Protein AF-A0A4Q9VZQ2-F1 (afdb_monomer)

Foldseek 3Di:
DVVVVPPPPPDDPCQEPVFQQWAAEPQAIARLVVRDGDHHDVNNRYPFYFDHDDDPPDDPVVVVVLLCQLVVNPPVVSVVVVVVLSSLSTPDCPVVDDDDDDDDPPSCPVVVLVVSCNRRPRSDDDDDPVVVDDDPPDD

Sequence (139 aa):
IMNELMHRKTVTPDEFDKDDMLLNVANGYIDLTSRELYKHDINRMFSQIANTDYSEKMQPAVWLDFLNDIFAGDKAVIRYIQKALGYSLTGSTREQVMFILFGKGRNGKSIFVETIAEILGDYSNNMQAKSLMVKKNDN

Mean predicted aligned error: 7.05 Å

pLDDT: mean 88.55, std 12.9, range [42.03, 98.38]

InterPro domains:
  IPR006500 Helicase, putative, phage/plasmid, C-terminal domain [TIGR01613] (22-137)
  IPR014818 Bacteriophage/plasmid primase, P4, C-terminal [PF08706] (2-71)
  IPR051620 ORF904-like, C-terminal domain [PTHR35372] (14-138)

Nearest PDB structures (foldseek):
  7ola-assembly1_F  TM=8.584E-01  e=5.719E-04  Staphylococcus aureus
  7ola-assembly1_C  TM=8.512E-01  e=6.521E-04  Staphylococcus aureus
  7om0-assembly1_D  TM=8.271E-01  e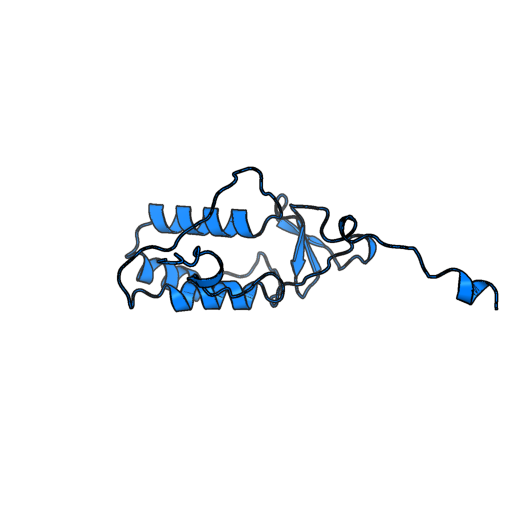=2.760E-03  Staphylococcus aureus
  8xj6-assembly1_D  TM=7.277E-01  e=1.989E-03  Monkeypox virus
  7ola-assembly1_B  TM=8.205E-01  e=1.025E-02  Staphylococcus aureus

Structure (mmCIF, N/CA/C/O backbone):
data_AF-A0A4Q9VZQ2-F1
#
_entry.id   AF-A0A4Q9VZQ2-F1
#
loop_
_atom_site.group_PDB
_atom_site.id
_atom_site.type_symbol
_atom_site.label_atom_id
_atom_site.label_alt_id
_atom_site.label_comp_id
_atom_site.label_asym_id
_atom_site.label_entity_id
_atom_site.label_seq_id
_atom_site.pdbx_PDB_ins_code
_atom_site.Cartn_x
_atom_site.Cartn_y
_atom_site.Cartn_z
_atom_site.occupancy
_atom_site.B_iso_or_equiv
_atom_site.auth_seq_id
_atom_site.auth_comp_id
_atom_site.auth_asym_id
_atom_site.auth_atom_id
_atom_site.pdbx_PDB_model_num
ATOM 1 N N . ILE A 1 1 ? 34.843 3.603 -28.802 1.00 50.53 1 ILE A N 1
ATOM 2 C CA . ILE A 1 1 ? 34.194 4.936 -28.865 1.00 50.53 1 ILE A CA 1
ATOM 3 C C . ILE A 1 1 ? 32.719 4.835 -29.287 1.00 50.53 1 ILE A C 1
ATOM 5 O O . ILE A 1 1 ? 31.891 5.334 -28.545 1.00 50.53 1 ILE A O 1
ATOM 9 N N . MET A 1 2 ? 32.327 4.129 -30.365 1.00 48.06 2 MET A N 1
ATOM 10 C CA . MET A 1 2 ? 30.892 4.034 -30.739 1.00 48.06 2 MET A CA 1
ATOM 11 C C . MET A 1 2 ? 29.996 3.134 -29.858 1.00 48.06 2 MET A C 1
ATOM 13 O O . MET A 1 2 ? 28.794 3.367 -29.814 1.00 48.06 2 MET A O 1
ATOM 17 N N . ASN A 1 3 ? 30.538 2.165 -29.106 1.00 50.38 3 ASN A N 1
ATOM 18 C CA . ASN A 1 3 ? 29.728 1.368 -28.162 1.00 50.38 3 ASN A CA 1
ATOM 19 C C . ASN A 1 3 ? 29.352 2.127 -26.875 1.00 50.38 3 ASN A C 1
ATOM 21 O O . ASN A 1 3 ? 28.351 1.795 -26.245 1.00 50.38 3 ASN A O 1
ATOM 25 N N . GLU A 1 4 ? 30.108 3.165 -26.504 1.00 55.81 4 GLU A N 1
ATOM 26 C CA . GLU A 1 4 ? 29.816 4.000 -25.326 1.00 55.81 4 GLU A CA 1
ATOM 27 C C . GLU A 1 4 ? 28.719 5.042 -25.601 1.00 55.81 4 GLU A C 1
ATOM 29 O O . GLU A 1 4 ? 28.073 5.525 -24.675 1.00 55.81 4 GLU A O 1
ATOM 34 N N . LEU A 1 5 ? 28.450 5.342 -26.877 1.00 50.47 5 LEU A N 1
ATOM 35 C CA . LEU A 1 5 ? 27.395 6.266 -27.311 1.00 50.47 5 LEU A CA 1
ATOM 36 C C . LEU A 1 5 ? 26.012 5.597 -27.458 1.00 50.47 5 LEU A C 1
ATOM 38 O O . LEU A 1 5 ? 25.022 6.293 -27.658 1.00 50.47 5 LEU A O 1
ATOM 42 N N . MET A 1 6 ? 25.920 4.268 -27.324 1.00 53.88 6 MET A N 1
ATOM 43 C CA . MET A 1 6 ? 24.686 3.490 -27.548 1.00 53.88 6 MET A CA 1
ATOM 44 C C . MET A 1 6 ? 23.757 3.364 -26.325 1.00 53.88 6 MET A C 1
ATOM 46 O O . MET A 1 6 ? 22.702 2.750 -26.434 1.00 53.88 6 MET A O 1
ATOM 50 N N . HIS A 1 7 ? 24.105 3.917 -25.159 1.00 56.16 7 HIS A N 1
ATOM 51 C CA . HIS A 1 7 ? 23.429 3.567 -23.896 1.00 56.16 7 HIS A CA 1
ATOM 52 C C . HIS A 1 7 ? 22.679 4.717 -23.211 1.00 56.16 7 HIS A C 1
ATOM 54 O O . HIS A 1 7 ? 22.549 4.746 -21.991 1.00 56.16 7 HIS A O 1
ATOM 60 N N . ARG A 1 8 ? 22.128 5.660 -23.980 1.00 59.53 8 ARG A N 1
ATOM 61 C CA . ARG A 1 8 ? 21.083 6.563 -23.469 1.00 59.53 8 ARG A CA 1
ATOM 62 C C . ARG A 1 8 ? 19.783 6.288 -24.206 1.00 59.53 8 ARG A C 1
ATOM 64 O O . ARG A 1 8 ? 19.416 7.011 -25.125 1.00 59.53 8 ARG A O 1
ATOM 71 N N . LYS A 1 9 ? 19.103 5.209 -23.811 1.00 64.56 9 LYS A N 1
ATOM 72 C CA . LYS A 1 9 ? 17.694 5.026 -24.158 1.00 64.56 9 LYS A CA 1
ATOM 73 C C . LYS A 1 9 ? 16.939 6.144 -23.442 1.00 64.56 9 LYS A C 1
ATOM 75 O O . LYS A 1 9 ? 16.983 6.224 -22.218 1.00 64.56 9 LYS A O 1
ATOM 80 N N . THR A 1 10 ? 16.357 7.065 -24.201 1.00 80.75 10 THR A N 1
ATOM 81 C CA . THR A 1 10 ? 15.486 8.096 -23.637 1.00 80.75 10 THR A CA 1
ATOM 82 C C . THR A 1 10 ? 14.308 7.396 -22.983 1.00 80.75 10 THR A C 1
ATOM 84 O O . THR A 1 10 ? 13.619 6.643 -23.667 1.00 80.75 10 THR A O 1
ATOM 87 N N . VAL A 1 11 ? 14.119 7.631 -21.689 1.00 81.81 11 VAL A N 1
ATOM 88 C CA . VAL A 1 11 ? 12.965 7.141 -20.939 1.00 81.81 11 VAL A CA 1
ATOM 89 C C . VAL A 1 11 ? 12.079 8.318 -20.571 1.00 81.81 11 VAL A C 1
ATOM 91 O O . VAL A 1 11 ? 12.579 9.410 -20.283 1.00 81.81 11 VAL A O 1
ATOM 94 N N . THR A 1 12 ? 10.771 8.109 -20.617 1.00 87.69 12 THR A N 1
ATOM 95 C CA . THR A 1 12 ? 9.790 9.105 -20.166 1.00 87.69 12 THR A CA 1
ATOM 96 C C . THR A 1 12 ? 9.262 8.718 -18.784 1.00 87.69 12 THR A C 1
ATOM 98 O O . THR A 1 12 ? 9.314 7.539 -18.438 1.00 87.69 12 THR A O 1
ATOM 101 N N . PRO A 1 13 ? 8.76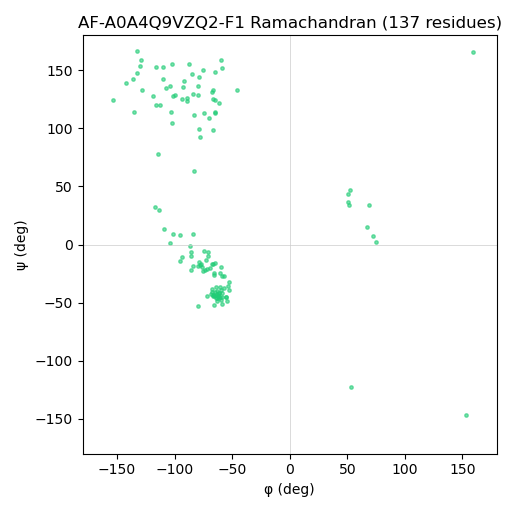5 9.668 -17.970 1.00 86.56 13 PRO A N 1
ATOM 102 C CA . PRO A 1 13 ? 8.186 9.340 -16.667 1.00 86.56 13 PRO A CA 1
ATOM 103 C C . PRO A 1 13 ? 7.078 8.279 -16.743 1.00 86.56 13 PRO A C 1
ATOM 105 O O . PRO A 1 13 ? 7.025 7.409 -15.886 1.00 86.56 13 PRO A O 1
ATOM 108 N N . ASP A 1 14 ? 6.277 8.288 -17.813 1.00 89.81 14 ASP A N 1
ATOM 109 C CA . ASP A 1 14 ? 5.164 7.349 -18.028 1.00 89.81 14 ASP A CA 1
ATOM 110 C C . ASP A 1 14 ? 5.614 5.907 -18.348 1.00 89.81 14 ASP A C 1
ATOM 112 O O . ASP A 1 14 ? 4.789 4.999 -18.480 1.00 89.81 14 ASP A O 1
ATOM 116 N N . GLU A 1 15 ? 6.918 5.677 -18.527 1.00 92.00 15 GLU A N 1
ATOM 117 C CA . GLU A 1 15 ? 7.476 4.329 -18.670 1.00 92.00 15 GLU A CA 1
ATOM 118 C C . GLU A 1 15 ? 7.737 3.655 -17.321 1.00 92.00 15 GLU A C 1
ATOM 120 O O . GLU A 1 15 ? 7.865 2.431 -17.283 1.00 92.00 15 GLU A O 1
ATOM 125 N N . PHE A 1 16 ? 7.807 4.427 -16.234 1.00 94.06 16 PHE A N 1
ATOM 126 C CA . PHE A 1 16 ? 7.983 3.894 -14.889 1.00 94.06 16 PHE A CA 1
ATOM 127 C C . PHE A 1 16 ? 6.644 3.482 -14.277 1.00 94.06 16 PHE A C 1
ATOM 129 O O . PHE A 1 16 ? 5.617 4.099 -14.545 1.00 94.06 16 PHE A O 1
ATOM 136 N N . ASP A 1 17 ? 6.668 2.431 -13.452 1.00 94.25 17 ASP A N 1
ATOM 137 C CA . ASP A 1 17 ? 5.518 1.958 -12.660 1.00 94.25 17 ASP A CA 1
ATOM 138 C C . ASP A 1 17 ? 4.226 1.737 -13.477 1.00 94.25 17 ASP A C 1
ATOM 140 O O . ASP A 1 17 ? 3.115 1.943 -13.000 1.00 94.25 17 ASP A O 1
ATOM 144 N N . LYS A 1 18 ? 4.368 1.306 -14.737 1.00 94.00 18 LYS A N 1
ATOM 145 C CA . LYS A 1 18 ? 3.257 1.185 -15.697 1.00 94.00 18 LYS A CA 1
ATOM 146 C C . LYS A 1 18 ? 2.253 0.067 -15.376 1.00 94.00 18 LYS A C 1
ATOM 148 O O . LYS A 1 18 ? 1.155 0.048 -15.933 1.00 94.00 18 LYS A O 1
ATOM 153 N N . ASP A 1 19 ? 2.648 -0.911 -14.569 1.00 95.81 19 ASP A N 1
ATOM 154 C CA . ASP A 1 19 ? 1.812 -2.064 -14.240 1.00 95.81 19 ASP A CA 1
ATOM 155 C C . ASP A 1 19 ? 1.197 -1.906 -12.848 1.00 95.81 19 ASP A C 1
ATOM 157 O O . ASP A 1 19 ? 1.866 -2.098 -11.833 1.00 95.81 19 ASP A O 1
ATOM 161 N N . ASP A 1 20 ? -0.098 -1.587 -12.819 1.00 96.12 20 ASP A N 1
ATOM 162 C CA . ASP A 1 20 ? -0.856 -1.325 -11.593 1.00 96.12 20 ASP A CA 1
ATOM 163 C C . ASP A 1 20 ? -0.885 -2.507 -10.610 1.00 96.12 20 ASP A C 1
ATOM 165 O O . ASP A 1 20 ? -1.218 -2.316 -9.438 1.00 96.12 20 ASP A O 1
ATOM 169 N N . MET A 1 21 ? -0.607 -3.730 -11.069 1.00 97.62 21 MET A N 1
ATOM 170 C CA . MET A 1 21 ? -0.693 -4.940 -10.247 1.00 97.62 21 MET A CA 1
ATOM 171 C C . MET A 1 21 ? 0.672 -5.465 -9.807 1.00 97.62 21 MET A C 1
ATOM 173 O O . MET A 1 21 ? 0.717 -6.479 -9.109 1.00 97.62 21 MET A O 1
ATOM 177 N N . LEU A 1 22 ? 1.769 -4.795 -10.168 1.00 97.81 22 LEU A N 1
ATOM 178 C CA . LEU A 1 22 ? 3.107 -5.170 -9.724 1.00 97.81 22 LEU A CA 1
ATOM 179 C C . LEU A 1 22 ? 3.570 -4.292 -8.562 1.00 97.81 22 LEU A C 1
ATOM 181 O O . LEU A 1 22 ? 3.567 -3.068 -8.653 1.00 97.81 22 LEU A O 1
ATOM 185 N N . LEU A 1 23 ? 4.033 -4.930 -7.488 1.00 97.69 23 LEU A N 1
ATOM 186 C CA . LEU A 1 23 ? 4.607 -4.255 -6.327 1.00 97.69 23 LEU A CA 1
ATOM 187 C C . LEU A 1 23 ? 6.076 -4.640 -6.168 1.00 97.69 23 LEU A C 1
ATOM 189 O O . LEU A 1 23 ? 6.394 -5.814 -5.973 1.00 97.69 23 LEU A O 1
ATOM 193 N N . ASN A 1 24 ? 6.967 -3.654 -6.218 1.00 98.06 24 ASN A N 1
ATOM 194 C CA . ASN A 1 24 ? 8.393 -3.870 -6.020 1.00 98.06 24 ASN A CA 1
ATOM 195 C C . ASN A 1 24 ? 8.722 -3.978 -4.522 1.00 98.06 24 ASN A C 1
ATOM 197 O O . ASN A 1 24 ? 8.343 -3.113 -3.733 1.00 98.06 24 ASN A O 1
ATOM 201 N N . VAL A 1 25 ? 9.431 -5.029 -4.120 1.00 97.94 25 VAL A N 1
ATOM 202 C CA . VAL A 1 25 ? 9.752 -5.358 -2.721 1.00 97.94 25 VAL A CA 1
ATOM 203 C C . VAL A 1 25 ? 11.233 -5.708 -2.566 1.00 97.94 25 VAL A C 1
ATOM 205 O O . VAL A 1 25 ? 11.935 -5.943 -3.547 1.00 97.94 25 VAL A O 1
ATOM 208 N N . ALA A 1 26 ? 11.749 -5.762 -1.338 1.00 97.31 26 ALA A N 1
ATOM 209 C CA . ALA A 1 26 ? 13.190 -5.915 -1.113 1.00 97.31 26 ALA A CA 1
ATOM 210 C C . ALA A 1 26 ? 13.781 -7.179 -1.784 1.00 97.31 26 ALA A C 1
ATOM 212 O O . ALA A 1 26 ? 14.855 -7.121 -2.392 1.00 97.31 26 ALA A O 1
ATOM 213 N N . ASN A 1 27 ? 13.039 -8.291 -1.792 1.00 97.62 27 ASN A N 1
ATOM 214 C CA . ASN A 1 27 ? 13.457 -9.564 -2.386 1.00 97.62 27 ASN A CA 1
ATOM 215 C C . ASN A 1 27 ? 12.973 -9.830 -3.829 1.00 97.62 27 ASN A C 1
ATOM 217 O O . ASN A 1 27 ? 13.185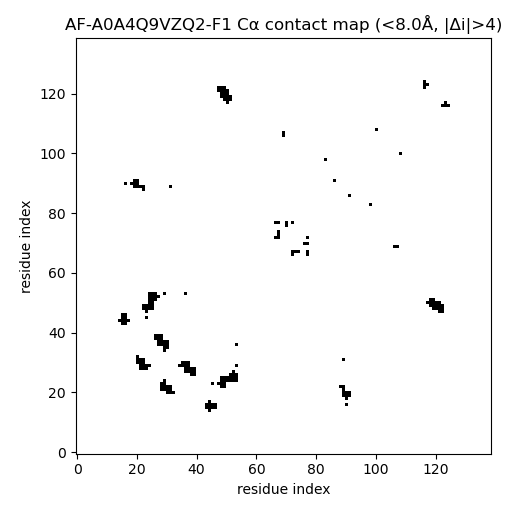 -10.940 -4.330 1.00 97.62 27 ASN A O 1
ATOM 221 N N . GLY A 1 28 ? 12.362 -8.861 -4.519 1.00 98.06 28 GLY A N 1
ATOM 222 C CA . GLY A 1 28 ? 11.883 -9.034 -5.894 1.00 98.06 28 GLY A CA 1
ATOM 223 C C . GLY A 1 28 ? 10.713 -8.123 -6.250 1.00 98.06 28 GLY A C 1
ATOM 224 O O . GLY A 1 28 ? 10.594 -7.025 -5.728 1.00 98.06 28 GLY A O 1
ATOM 225 N N . TYR A 1 29 ? 9.805 -8.588 -7.100 1.00 98.12 29 TYR A N 1
ATOM 226 C CA . TYR A 1 29 ? 8.510 -7.932 -7.291 1.00 98.12 29 TYR A CA 1
ATOM 227 C C . TYR A 1 29 ? 7.377 -8.951 -7.260 1.00 98.12 29 TYR A C 1
ATOM 229 O O . TYR A 1 29 ? 7.552 -10.103 -7.657 1.00 98.12 29 TYR A O 1
ATOM 237 N N . ILE A 1 30 ? 6.220 -8.529 -6.766 1.00 97.56 30 ILE A N 1
ATOM 238 C CA . ILE A 1 30 ? 5.044 -9.376 -6.578 1.00 97.56 30 ILE A CA 1
ATOM 239 C C . ILE A 1 30 ? 4.005 -8.996 -7.622 1.00 97.56 30 ILE A C 1
ATOM 241 O O . ILE A 1 30 ? 3.718 -7.813 -7.786 1.00 97.56 30 ILE A O 1
ATOM 245 N N . ASP A 1 31 ? 3.389 -9.981 -8.264 1.00 97.50 31 ASP A N 1
ATOM 246 C CA . ASP A 1 31 ? 2.098 -9.775 -8.922 1.00 97.50 31 ASP A CA 1
ATOM 247 C C . ASP A 1 31 ? 0.984 -9.912 -7.877 1.00 97.50 31 ASP A C 1
ATOM 249 O O . ASP A 1 31 ? 0.735 -10.990 -7.342 1.00 97.50 31 ASP A O 1
ATOM 253 N N . LEU A 1 32 ? 0.305 -8.810 -7.561 1.00 96.38 32 LEU A N 1
ATOM 254 C CA . LEU A 1 32 ? -0.736 -8.746 -6.532 1.00 96.38 32 LEU A CA 1
ATOM 255 C C . LEU A 1 32 ? -1.992 -9.566 -6.885 1.00 96.38 32 LEU A C 1
ATOM 257 O O . LEU A 1 32 ? -2.797 -9.865 -5.997 1.00 96.38 32 LEU A O 1
ATOM 261 N N . THR A 1 33 ? -2.167 -9.950 -8.153 1.00 95.38 33 THR A N 1
ATOM 262 C CA . THR A 1 33 ? -3.264 -10.814 -8.614 1.00 95.38 33 THR A CA 1
ATOM 263 C C . THR A 1 33 ? -2.968 -12.275 -8.306 1.00 95.38 33 THR A C 1
ATOM 265 O O . THR A 1 33 ? -3.792 -12.959 -7.694 1.00 95.38 33 THR A O 1
ATOM 268 N N . SER A 1 34 ? -1.800 -12.753 -8.741 1.00 95.69 34 SER A N 1
ATOM 269 C CA . SER A 1 34 ? -1.386 -14.156 -8.613 1.00 95.69 34 SER A CA 1
ATOM 270 C C . SER A 1 34 ? -0.725 -14.470 -7.271 1.00 95.69 34 SER A C 1
ATOM 272 O O . SER A 1 34 ? -0.768 -15.617 -6.835 1.00 95.69 34 SER A O 1
ATOM 274 N N . ARG A 1 35 ? -0.191 -13.446 -6.592 1.00 94.38 35 ARG A N 1
ATOM 275 C CA . ARG A 1 35 ? 0.654 -13.508 -5.384 1.00 94.38 35 ARG A CA 1
ATOM 276 C C . ARG A 1 35 ? 2.026 -14.136 -5.618 1.00 94.38 35 ARG A C 1
ATOM 278 O O . ARG A 1 35 ? 2.736 -14.466 -4.672 1.00 94.38 35 ARG A O 1
ATOM 285 N N . GLU A 1 36 ? 2.432 -14.261 -6.875 1.00 96.81 36 GLU A N 1
ATOM 286 C CA . GLU A 1 36 ? 3.734 -14.813 -7.219 1.00 96.81 36 GLU A CA 1
ATOM 287 C C . GLU A 1 36 ? 4.846 -13.777 -7.044 1.00 96.81 36 GLU A C 1
ATOM 289 O O . GLU A 1 36 ? 4.720 -12.621 -7.454 1.00 96.81 36 GLU A O 1
ATOM 294 N N . LEU A 1 37 ? 5.955 -14.221 -6.445 1.00 97.94 37 LEU A N 1
ATOM 295 C CA . LEU A 1 37 ? 7.180 -13.443 -6.306 1.00 97.94 37 LEU A CA 1
ATOM 296 C C . LEU A 1 37 ? 8.129 -13.752 -7.463 1.00 97.94 37 LEU A C 1
ATOM 298 O O . LEU A 1 37 ? 8.545 -14.896 -7.666 1.00 97.94 37 LEU A O 1
ATOM 302 N N . TYR A 1 38 ? 8.547 -12.704 -8.153 1.00 98.12 38 TYR A N 1
ATOM 303 C CA . TYR A 1 38 ? 9.511 -12.749 -9.237 1.00 98.12 38 TYR A CA 1
ATOM 304 C C . TYR A 1 38 ? 10.823 -12.100 -8.807 1.00 98.12 38 TYR A C 1
ATOM 306 O O . TYR A 1 38 ? 10.853 -11.200 -7.969 1.00 98.12 38 TYR A O 1
ATOM 314 N N . LYS A 1 39 ? 11.935 -12.532 -9.409 1.00 98.38 39 LYS A N 1
ATOM 315 C CA . LYS A 1 39 ? 13.215 -11.828 -9.254 1.00 98.38 39 LYS A CA 1
ATOM 316 C C . LYS A 1 39 ? 13.120 -10.441 -9.879 1.00 98.38 39 LYS A C 1
ATOM 318 O O . LYS A 1 39 ? 12.466 -10.290 -10.905 1.00 98.38 39 LYS A O 1
ATOM 323 N N . HIS A 1 40 ? 13.855 -9.487 -9.313 1.00 98.06 40 HIS A N 1
ATOM 324 C CA . HIS A 1 40 ? 14.019 -8.147 -9.876 1.00 98.06 40 HIS A CA 1
ATOM 325 C C . HIS A 1 40 ? 14.315 -8.174 -11.379 1.00 98.06 40 HIS A C 1
ATOM 327 O O . HIS A 1 40 ? 15.177 -8.925 -11.841 1.00 98.06 40 HIS A O 1
ATOM 333 N N . ASP A 1 41 ? 13.603 -7.330 -12.123 1.00 96.38 41 ASP A N 1
ATOM 334 C CA . ASP A 1 41 ? 13.727 -7.192 -13.572 1.00 96.38 41 ASP A CA 1
ATOM 335 C C . ASP A 1 41 ? 13.757 -5.709 -13.945 1.00 96.38 41 ASP A C 1
ATOM 337 O O . ASP A 1 41 ? 12.770 -4.989 -13.797 1.00 96.38 41 ASP A O 1
ATOM 341 N N . ILE A 1 42 ? 14.901 -5.259 -14.464 1.00 93.31 42 ILE A N 1
ATOM 342 C CA . ILE A 1 42 ? 15.120 -3.869 -14.882 1.00 93.31 42 ILE A CA 1
ATOM 343 C C . ILE A 1 42 ? 14.124 -3.414 -15.957 1.00 93.31 42 ILE A C 1
ATOM 345 O O . ILE A 1 42 ? 13.803 -2.230 -16.039 1.00 93.31 42 ILE A O 1
ATOM 349 N N . ASN A 1 43 ? 13.594 -4.342 -16.758 1.00 94.06 43 ASN A N 1
ATOM 350 C CA . ASN A 1 43 ? 12.633 -4.020 -17.811 1.00 94.06 43 ASN A CA 1
ATOM 351 C C . ASN A 1 43 ? 11.249 -3.660 -17.261 1.00 94.06 43 ASN A C 1
ATOM 353 O O . ASN A 1 43 ? 10.435 -3.121 -18.007 1.00 94.06 43 ASN A O 1
ATOM 357 N N . ARG A 1 44 ? 10.976 -3.938 -15.978 1.00 95.44 44 ARG A N 1
ATOM 358 C CA . ARG A 1 44 ? 9.742 -3.510 -15.305 1.00 95.44 44 ARG A CA 1
ATOM 359 C C . ARG A 1 44 ? 9.748 -2.037 -14.917 1.00 95.44 44 ARG A C 1
ATOM 361 O O . ARG A 1 44 ? 8.677 -1.495 -14.688 1.00 95.44 44 ARG A O 1
ATOM 368 N N . MET A 1 45 ? 10.923 -1.399 -14.901 1.00 95.56 45 MET A N 1
ATOM 369 C CA . MET A 1 45 ? 11.071 0.045 -14.693 1.00 95.56 45 MET A CA 1
ATOM 370 C C . MET A 1 45 ? 10.344 0.550 -13.433 1.00 95.56 45 MET A C 1
ATOM 372 O O . MET A 1 45 ? 9.641 1.553 -13.468 1.00 95.56 45 MET A O 1
ATOM 376 N N . PHE A 1 46 ? 10.509 -0.144 -12.305 1.00 96.88 46 PHE A N 1
ATOM 377 C CA . PHE A 1 46 ? 10.014 0.347 -11.018 1.00 96.88 46 PHE A CA 1
ATOM 378 C C . PHE A 1 46 ? 10.788 1.600 -10.594 1.00 96.88 46 PHE A C 1
ATOM 380 O O . PHE A 1 46 ? 12.022 1.600 -10.647 1.00 96.88 46 PHE A O 1
ATOM 387 N N . SER A 1 47 ? 10.090 2.655 -10.167 1.00 95.44 47 SER A N 1
ATOM 388 C CA . SER A 1 47 ? 10.734 3.855 -9.601 1.00 95.44 47 SER A CA 1
ATOM 389 C C . SER A 1 47 ? 10.807 3.841 -8.072 1.00 95.44 47 SER A C 1
ATOM 391 O O . SER A 1 47 ? 11.554 4.623 -7.487 1.00 95.44 47 SER A O 1
ATOM 393 N N . GLN A 1 48 ? 10.055 2.942 -7.437 1.00 96.12 48 GLN A N 1
ATOM 394 C CA . GLN A 1 48 ? 9.888 2.828 -5.988 1.00 96.12 48 GLN A CA 1
ATOM 395 C C . GLN A 1 48 ? 10.130 1.382 -5.534 1.00 96.12 48 GLN A C 1
ATOM 397 O O . GLN A 1 48 ? 10.050 0.446 -6.336 1.00 96.12 48 GLN A O 1
ATOM 402 N N . ILE A 1 49 ? 10.441 1.187 -4.253 1.00 97.50 49 ILE A N 1
ATOM 403 C CA . ILE A 1 49 ? 10.584 -0.133 -3.629 1.00 97.50 49 ILE A CA 1
ATOM 404 C C . ILE A 1 49 ? 10.029 -0.120 -2.199 1.00 97.50 49 ILE A C 1
ATOM 406 O O . ILE A 1 49 ? 10.222 0.832 -1.442 1.00 97.50 49 ILE A O 1
ATOM 410 N N . ALA A 1 50 ? 9.331 -1.192 -1.822 1.00 97.75 50 ALA A N 1
ATOM 411 C CA . ALA A 1 50 ? 8.896 -1.407 -0.448 1.00 97.75 50 ALA A CA 1
ATOM 412 C C . ALA A 1 50 ? 10.068 -1.846 0.444 1.00 97.75 50 ALA A C 1
ATOM 414 O O . ALA A 1 50 ? 10.983 -2.540 -0.001 1.00 97.75 50 ALA A O 1
ATOM 415 N N . ASN A 1 51 ? 10.014 -1.509 1.732 1.00 96.69 51 ASN A N 1
ATOM 416 C CA . ASN A 1 51 ? 11.112 -1.740 2.680 1.00 96.69 51 ASN A CA 1
ATOM 417 C C . ASN A 1 51 ? 11.117 -3.160 3.288 1.00 96.69 51 ASN A C 1
ATOM 419 O O . ASN A 1 51 ? 11.823 -3.436 4.257 1.00 96.69 51 ASN A O 1
ATOM 423 N N . THR A 1 52 ? 10.283 -4.070 2.780 1.00 93.75 52 THR A N 1
ATOM 424 C CA . THR A 1 52 ? 10.107 -5.409 3.353 1.00 93.75 52 THR A CA 1
ATOM 425 C C . THR A 1 52 ? 10.226 -6.508 2.306 1.00 93.75 52 THR A C 1
ATOM 427 O O . THR A 1 52 ? 9.946 -6.294 1.127 1.00 93.75 52 THR A O 1
ATOM 430 N N . ASP A 1 53 ? 10.619 -7.697 2.757 1.00 95.56 53 ASP A N 1
ATOM 431 C CA . ASP A 1 53 ? 10.592 -8.918 1.960 1.00 95.56 53 ASP A CA 1
ATOM 432 C C . ASP A 1 53 ? 9.176 -9.491 1.905 1.00 95.56 53 ASP A C 1
ATOM 434 O O . ASP A 1 53 ? 8.444 -9.512 2.900 1.00 95.56 53 ASP A O 1
ATOM 438 N N . TYR A 1 54 ? 8.815 -10.067 0.764 1.00 95.00 54 TYR A N 1
ATOM 439 C CA . TYR A 1 54 ? 7.584 -10.832 0.639 1.00 95.00 54 TYR A CA 1
ATOM 440 C C . TYR A 1 54 ? 7.796 -12.323 0.887 1.00 95.00 54 TYR A C 1
ATOM 442 O O . TYR A 1 54 ? 8.732 -12.936 0.367 1.00 95.00 54 TYR A O 1
ATOM 450 N N . SER A 1 55 ? 6.889 -12.926 1.657 1.00 92.25 55 SER A N 1
ATOM 451 C CA . SER A 1 55 ? 6.844 -14.367 1.890 1.00 92.25 55 SER A CA 1
ATOM 452 C C . SER A 1 55 ? 5.425 -14.821 2.216 1.00 92.25 55 SER A C 1
ATOM 454 O O . SER A 1 55 ? 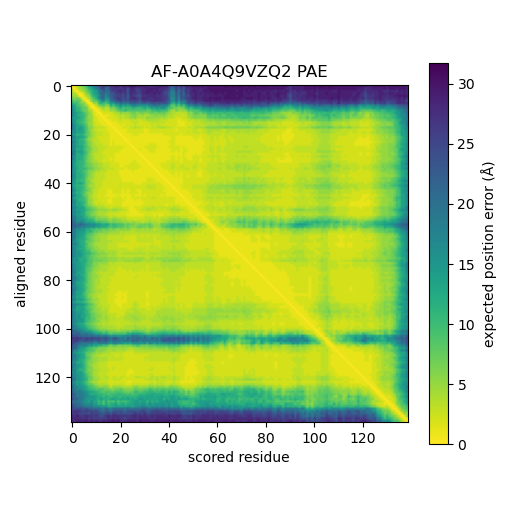4.838 -14.380 3.202 1.00 92.25 55 SER A O 1
ATOM 456 N N . GLU A 1 56 ? 4.906 -15.786 1.456 1.00 87.25 56 GLU A N 1
ATOM 457 C CA . GLU A 1 56 ? 3.616 -16.429 1.753 1.00 87.25 56 GLU A CA 1
ATOM 458 C C . GLU A 1 56 ? 3.639 -17.281 3.031 1.00 87.25 56 GLU A C 1
ATOM 460 O O . GLU A 1 56 ? 2.597 -17.647 3.572 1.00 87.25 56 GLU A O 1
ATOM 465 N N . LYS A 1 57 ? 4.833 -17.624 3.526 1.00 88.31 57 LYS A N 1
ATOM 466 C CA . LYS A 1 57 ? 5.000 -18.501 4.694 1.00 88.31 57 LYS A CA 1
ATOM 467 C C . LYS A 1 57 ? 4.928 -17.743 6.020 1.00 88.31 57 LYS A C 1
ATOM 469 O O . LYS A 1 57 ? 4.903 -18.372 7.075 1.00 88.31 57 LYS A O 1
ATOM 474 N N . MET A 1 58 ? 4.938 -16.412 5.981 1.00 85.06 58 MET A N 1
ATOM 475 C CA . MET A 1 58 ? 4.923 -15.564 7.169 1.00 85.06 58 MET A CA 1
ATOM 476 C C . MET A 1 58 ? 3.495 -15.350 7.668 1.00 85.06 58 MET A C 1
ATOM 478 O O . MET A 1 58 ? 2.614 -14.940 6.919 1.00 85.06 58 MET A O 1
ATOM 482 N N . GLN A 1 59 ? 3.284 -15.585 8.963 1.00 86.75 59 GLN A N 1
ATOM 483 C CA . GLN A 1 59 ? 2.045 -15.232 9.652 1.00 86.75 59 GLN A CA 1
ATOM 484 C C . GLN A 1 59 ? 2.286 -13.972 10.487 1.00 86.75 59 GLN A C 1
ATOM 486 O O . GLN A 1 59 ? 3.059 -14.026 11.448 1.00 86.75 59 GLN A O 1
ATOM 491 N N . PRO A 1 60 ? 1.649 -12.834 10.169 1.00 91.50 60 PRO A N 1
ATOM 492 C CA . PRO A 1 60 ? 1.911 -11.576 10.857 1.00 91.50 60 PRO A CA 1
ATOM 493 C C . PRO A 1 60 ? 1.099 -11.492 12.164 1.00 91.50 60 PRO A C 1
ATOM 495 O O . PRO A 1 60 ? 0.231 -10.638 12.312 1.00 91.50 60 PRO A O 1
ATOM 498 N N . ALA A 1 61 ? 1.356 -12.397 13.118 1.00 94.81 61 ALA A N 1
ATOM 499 C CA . ALA A 1 61 ? 0.548 -12.559 14.336 1.00 94.81 61 ALA A CA 1
ATOM 500 C C . ALA A 1 61 ? 0.394 -11.253 15.137 1.00 94.81 61 ALA A C 1
ATOM 502 O O . ALA A 1 61 ? -0.724 -10.840 15.420 1.00 94.81 61 ALA A O 1
ATOM 503 N N . VAL A 1 62 ? 1.501 -10.544 15.389 1.00 95.56 62 VAL A N 1
ATOM 504 C CA . VAL A 1 62 ? 1.499 -9.261 16.120 1.00 95.56 62 VAL A CA 1
ATOM 505 C C . VAL A 1 62 ? 0.641 -8.204 15.417 1.00 95.56 62 VAL A C 1
ATOM 507 O O . VAL A 1 62 ? -0.076 -7.450 16.067 1.00 95.56 62 VAL A O 1
ATOM 510 N N . TRP A 1 63 ? 0.678 -8.164 14.083 1.00 95.25 63 TRP A N 1
ATOM 511 C CA . TRP A 1 63 ? -0.150 -7.248 13.298 1.00 95.25 63 TRP A CA 1
ATOM 512 C C . TRP A 1 63 ? -1.634 -7.612 13.388 1.00 95.25 63 TRP A C 1
ATOM 514 O O . TRP A 1 63 ? -2.479 -6.735 13.551 1.00 95.25 63 TRP A O 1
ATOM 524 N N . LEU A 1 64 ? -1.966 -8.903 13.310 1.00 95.38 64 LEU A N 1
ATOM 525 C CA . LEU A 1 64 ? -3.347 -9.370 13.428 1.00 95.38 64 LEU A CA 1
ATOM 526 C C . LEU A 1 64 ? -3.923 -9.095 14.822 1.00 95.38 64 LEU A C 1
ATOM 528 O O . LEU A 1 64 ? -5.071 -8.659 14.918 1.00 95.38 64 LEU A O 1
ATOM 532 N N . ASP A 1 65 ? -3.138 -9.295 15.878 1.00 96.50 65 ASP A N 1
ATOM 533 C CA . ASP A 1 65 ? -3.527 -8.971 17.254 1.00 96.50 65 ASP A CA 1
ATOM 534 C C . ASP A 1 65 ? -3.732 -7.463 17.424 1.00 96.50 65 ASP A C 1
ATOM 536 O O . ASP A 1 65 ? -4.787 -7.039 17.889 1.00 96.50 65 ASP A O 1
ATOM 540 N N . PHE A 1 66 ? -2.811 -6.644 16.908 1.00 96.06 66 PHE A N 1
ATOM 541 C CA . PHE A 1 66 ? -2.965 -5.189 16.880 1.00 96.06 66 PHE A CA 1
ATOM 542 C C . PHE A 1 66 ? -4.267 -4.747 16.192 1.00 96.06 66 PHE A C 1
ATOM 544 O O . PHE A 1 66 ? -4.986 -3.903 16.728 1.00 96.06 66 PHE A O 1
ATOM 551 N N . LEU A 1 67 ? -4.610 -5.327 15.035 1.00 95.44 67 LEU A N 1
ATOM 552 C CA . LEU A 1 67 ? -5.874 -5.029 14.351 1.00 95.44 67 LEU A CA 1
ATOM 553 C C . LEU A 1 67 ? -7.091 -5.436 15.188 1.00 95.44 67 LEU A C 1
ATOM 555 O O . LEU A 1 67 ? -8.079 -4.701 15.219 1.00 95.44 67 LEU A O 1
ATOM 559 N N . ASN A 1 68 ? -7.039 -6.587 15.863 1.00 95.88 68 ASN A N 1
ATOM 560 C CA . ASN A 1 68 ? -8.106 -6.992 16.776 1.00 95.88 68 ASN A CA 1
ATOM 561 C C . ASN A 1 68 ? -8.263 -5.990 17.923 1.00 95.88 68 ASN A C 1
ATOM 563 O O . ASN A 1 68 ? -9.395 -5.622 18.235 1.00 95.88 68 ASN A O 1
ATOM 567 N N . ASP A 1 69 ? -7.167 -5.499 18.491 1.00 94.06 69 ASP A N 1
ATOM 568 C CA . ASP A 1 69 ? -7.196 -4.549 19.601 1.00 94.06 69 ASP A CA 1
ATOM 569 C C . ASP A 1 69 ? -7.787 -3.195 19.184 1.00 94.06 69 ASP A C 1
ATOM 571 O O . ASP A 1 69 ? -8.740 -2.711 19.803 1.00 94.06 69 ASP A O 1
ATOM 575 N N . ILE A 1 70 ? -7.281 -2.578 18.107 1.00 92.69 70 ILE A N 1
ATOM 576 C CA . ILE A 1 70 ? -7.701 -1.216 17.718 1.00 92.69 70 ILE A CA 1
ATOM 577 C C . ILE A 1 70 ? -9.123 -1.151 17.148 1.00 92.69 70 ILE A C 1
ATOM 579 O O . ILE A 1 70 ? -9.740 -0.083 17.158 1.00 92.69 70 ILE A O 1
ATOM 583 N N . PHE A 1 71 ? -9.650 -2.282 16.671 1.00 92.62 71 PHE A N 1
ATOM 584 C CA . PHE A 1 71 ? -11.013 -2.407 16.154 1.00 92.62 71 PHE A CA 1
ATOM 585 C C . PHE A 1 71 ? -11.935 -3.218 17.077 1.00 92.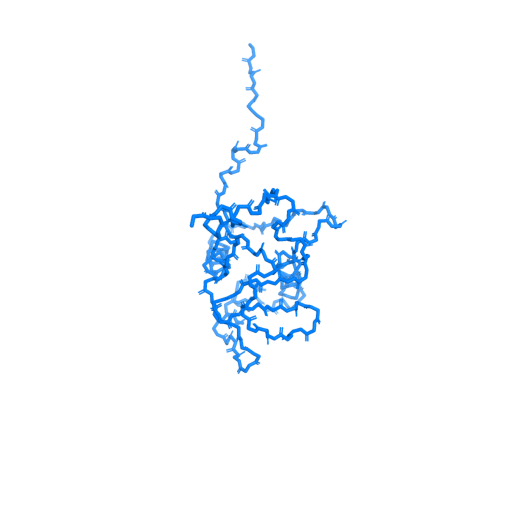62 71 PHE A C 1
ATOM 587 O O . PHE A 1 71 ? -13.025 -3.597 16.657 1.00 92.62 71 PHE A O 1
ATOM 594 N N . ALA A 1 72 ? -11.530 -3.476 18.328 1.00 93.00 72 ALA A N 1
ATOM 595 C CA . ALA A 1 72 ? -12.320 -4.195 19.336 1.00 93.00 72 ALA A CA 1
ATOM 596 C C . ALA A 1 72 ? -12.887 -5.545 18.843 1.00 93.00 72 ALA A C 1
ATOM 598 O O . ALA A 1 72 ? -14.010 -5.931 19.166 1.00 93.00 72 ALA A O 1
ATOM 599 N N . GLY A 1 73 ? -12.116 -6.256 18.020 1.00 94.94 73 GLY A N 1
ATOM 600 C CA . GLY A 1 73 ? -12.497 -7.537 17.434 1.00 94.94 73 GLY A CA 1
ATOM 601 C C . GLY A 1 73 ? -13.558 -7.460 16.330 1.00 94.94 73 GLY A C 1
ATOM 602 O O . GLY A 1 73 ? -13.998 -8.516 15.867 1.00 94.94 73 GLY A O 1
ATOM 603 N N . ASP A 1 74 ? -13.954 -6.265 15.872 1.00 95.75 74 ASP A N 1
ATOM 604 C CA . ASP A 1 74 ? -14.920 -6.097 14.784 1.00 95.75 74 ASP A CA 1
ATOM 605 C C . ASP A 1 74 ? -14.341 -6.609 13.457 1.00 95.75 74 ASP A C 1
ATOM 607 O O . ASP A 1 74 ? -13.586 -5.940 12.743 1.00 95.75 74 ASP A O 1
ATOM 611 N N . LYS A 1 75 ? -14.728 -7.837 13.103 1.00 96.94 75 LYS A N 1
ATOM 612 C CA . LYS A 1 75 ? -14.244 -8.521 11.902 1.00 96.94 75 LYS A CA 1
ATOM 613 C C . LYS A 1 75 ? -14.686 -7.842 10.608 1.00 96.94 75 LYS A C 1
ATOM 615 O O . LYS A 1 75 ? -13.987 -7.980 9.603 1.00 96.94 75 LYS A O 1
ATOM 620 N N . ALA A 1 76 ? -15.807 -7.120 10.600 1.00 96.88 76 ALA A N 1
ATOM 621 C CA . ALA A 1 76 ? -16.271 -6.416 9.410 1.00 96.88 76 ALA A CA 1
ATOM 622 C C . ALA A 1 76 ? -15.385 -5.198 9.130 1.00 96.88 76 ALA A C 1
ATOM 624 O O . ALA A 1 76 ? -14.935 -5.018 7.995 1.00 96.88 76 ALA A O 1
ATOM 625 N N . VAL A 1 77 ? -15.058 -4.424 10.167 1.00 94.31 77 VAL A N 1
ATOM 626 C CA . VAL A 1 77 ? -14.149 -3.273 10.055 1.00 94.31 77 VAL A CA 1
ATOM 627 C C . VAL A 1 77 ? -12.729 -3.724 9.718 1.00 94.31 77 VAL A C 1
ATOM 629 O O . VAL A 1 77 ? -12.123 -3.180 8.796 1.00 94.31 77 VAL A O 1
ATOM 632 N N . ILE A 1 78 ? -12.220 -4.768 10.382 1.00 95.81 78 ILE A N 1
ATOM 633 C CA . ILE A 1 78 ? -10.892 -5.338 10.094 1.00 95.81 78 ILE A CA 1
ATOM 634 C C . ILE A 1 78 ? -10.806 -5.812 8.637 1.00 95.81 78 ILE A C 1
ATOM 636 O O . ILE A 1 78 ? -9.839 -5.521 7.933 1.00 95.81 78 ILE A O 1
ATOM 640 N N . ARG A 1 79 ? -11.832 -6.509 8.138 1.00 97.25 79 ARG A N 1
ATOM 641 C CA . ARG A 1 79 ? -11.874 -6.936 6.734 1.00 97.25 79 ARG A CA 1
ATOM 642 C C . ARG A 1 79 ? -11.910 -5.741 5.782 1.00 97.25 79 ARG A C 1
ATOM 644 O O . ARG A 1 79 ? -11.232 -5.762 4.756 1.00 97.25 79 ARG A O 1
ATOM 651 N N . TYR A 1 80 ? -12.702 -4.719 6.098 1.00 95.94 80 TYR A N 1
ATOM 652 C CA . TYR A 1 80 ? -12.812 -3.523 5.269 1.00 95.94 80 TYR A CA 1
ATOM 653 C C . TYR A 1 80 ? -11.483 -2.773 5.182 1.00 95.94 80 TYR A C 1
ATOM 655 O O . TYR A 1 80 ? -11.054 -2.435 4.080 1.00 95.94 80 TYR A O 1
ATOM 663 N N . ILE A 1 81 ? -10.794 -2.570 6.310 1.00 95.25 81 ILE A N 1
ATOM 664 C CA . ILE A 1 81 ? -9.521 -1.848 6.303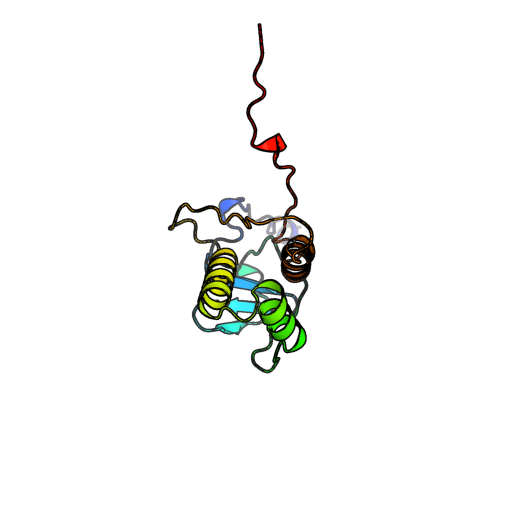 1.00 95.25 81 ILE A CA 1
ATOM 665 C C . ILE A 1 81 ? -8.430 -2.628 5.570 1.00 95.25 81 ILE A C 1
ATOM 667 O O . ILE A 1 81 ? -7.678 -2.035 4.806 1.00 95.25 81 ILE A O 1
ATOM 671 N N . GLN A 1 82 ? -8.386 -3.956 5.709 1.00 95.12 82 GLN A N 1
ATOM 672 C CA . GLN A 1 82 ? -7.457 -4.782 4.934 1.00 95.12 82 GLN A CA 1
ATOM 673 C C . GLN A 1 82 ? -7.752 -4.715 3.431 1.00 95.12 82 GLN A C 1
ATOM 675 O O . GLN A 1 82 ? -6.823 -4.670 2.632 1.00 95.12 82 GLN A O 1
ATOM 680 N N . LYS A 1 83 ? -9.029 -4.648 3.031 1.00 95.88 83 LYS A N 1
ATOM 681 C CA . LYS A 1 83 ? -9.407 -4.438 1.627 1.00 95.88 83 LYS A CA 1
ATOM 682 C C . LYS A 1 83 ? -8.975 -3.058 1.124 1.00 95.88 83 LYS A C 1
ATOM 684 O O . LYS A 1 83 ? -8.468 -2.966 0.012 1.00 95.88 83 LYS A O 1
ATOM 689 N N . ALA A 1 84 ? -9.169 -2.012 1.927 1.00 96.06 84 ALA A N 1
ATOM 690 C CA . ALA A 1 84 ? -8.730 -0.659 1.593 1.00 96.06 84 ALA A CA 1
ATOM 691 C C . ALA A 1 84 ? -7.206 -0.599 1.424 1.00 96.06 84 ALA A C 1
ATOM 693 O O . ALA A 1 84 ? -6.733 -0.097 0.413 1.00 96.06 84 ALA A O 1
ATOM 694 N N . LEU A 1 85 ? -6.449 -1.194 2.354 1.00 95.31 85 LEU A N 1
ATOM 695 C CA . LEU A 1 85 ? -4.996 -1.321 2.237 1.00 95.31 85 LEU A CA 1
ATOM 696 C C . LEU A 1 85 ? -4.593 -2.102 0.986 1.00 95.31 85 LEU A C 1
ATOM 698 O O . LEU A 1 85 ? -3.758 -1.627 0.233 1.00 95.31 85 LEU A O 1
ATOM 702 N N . GLY A 1 86 ? -5.209 -3.260 0.731 1.00 95.19 86 GLY A N 1
ATOM 703 C CA . GLY A 1 86 ? -4.911 -4.071 -0.450 1.00 95.19 86 GLY A CA 1
ATOM 704 C C . GLY A 1 86 ? -5.177 -3.336 -1.764 1.00 95.19 86 GLY A C 1
ATOM 705 O O . GLY A 1 86 ? -4.408 -3.483 -2.704 1.00 95.19 86 GLY A O 1
ATOM 706 N N . TYR A 1 87 ? -6.220 -2.504 -1.819 1.00 96.69 87 TYR A N 1
ATOM 707 C CA . TYR A 1 87 ? -6.457 -1.616 -2.957 1.00 96.69 87 TYR A CA 1
ATOM 708 C C . TYR A 1 87 ? -5.353 -0.557 -3.090 1.00 96.69 87 TYR A C 1
ATOM 710 O O . TYR A 1 87 ? -4.845 -0.354 -4.188 1.00 96.69 87 TYR A O 1
ATOM 718 N N . SER A 1 88 ? -4.935 0.060 -1.981 1.00 95.19 88 SER A N 1
ATOM 719 C CA . SER A 1 88 ? -3.850 1.052 -1.960 1.00 95.19 88 SER A CA 1
ATOM 720 C C . SER A 1 88 ? -2.468 0.496 -2.329 1.00 95.19 88 SER A C 1
ATOM 722 O O . SER A 1 88 ? -1.577 1.287 -2.610 1.00 95.19 88 SER A O 1
ATOM 724 N N . LEU A 1 89 ? -2.268 -0.828 -2.312 1.00 94.75 89 LEU A N 1
ATOM 725 C CA . LEU A 1 89 ? -1.039 -1.461 -2.814 1.00 94.75 89 LEU A CA 1
ATOM 726 C C . LEU A 1 89 ? -0.981 -1.509 -4.345 1.00 94.75 89 LEU A C 1
ATOM 728 O O . LEU A 1 89 ? 0.094 -1.709 -4.900 1.00 94.75 89 LEU A O 1
ATOM 732 N N . THR A 1 90 ? -2.126 -1.374 -5.017 1.00 95.69 90 THR A N 1
ATOM 733 C CA . THR A 1 90 ? -2.199 -1.346 -6.482 1.00 95.69 90 THR A CA 1
ATOM 734 C C . THR A 1 90 ? -2.008 0.077 -7.005 1.00 95.69 90 THR A C 1
ATOM 736 O O . THR A 1 90 ? -2.356 1.042 -6.325 1.00 95.69 90 THR A O 1
ATOM 739 N N . GLY A 1 91 ? -1.557 0.214 -8.251 1.00 93.00 91 GLY A N 1
ATOM 740 C CA . GLY A 1 91 ? -1.550 1.487 -8.987 1.00 93.00 91 GLY A CA 1
ATOM 741 C C . GLY A 1 91 ? -2.935 1.940 -9.475 1.00 93.00 91 GLY A C 1
ATOM 742 O O . GLY A 1 91 ? -3.096 3.052 -9.977 1.00 93.00 91 GLY A O 1
ATOM 743 N N . SER A 1 92 ? -3.975 1.113 -9.303 1.00 94.31 92 SER A N 1
ATOM 744 C CA . SER A 1 92 ? -5.305 1.386 -9.850 1.00 94.31 92 SER A CA 1
ATOM 745 C C . SER A 1 92 ? -5.966 2.598 -9.188 1.00 94.31 92 SER A C 1
ATOM 747 O O . SER A 1 92 ? -6.264 2.615 -7.994 1.00 94.31 92 SER A O 1
ATOM 749 N N . THR A 1 93 ? -6.377 3.566 -10.007 1.00 93.50 93 THR A N 1
ATOM 750 C CA . THR A 1 93 ? -7.202 4.715 -9.587 1.00 93.50 93 THR A CA 1
ATOM 751 C C . THR A 1 93 ? -8.683 4.559 -9.948 1.00 93.50 93 THR A C 1
ATOM 753 O O . THR A 1 93 ? -9.466 5.493 -9.779 1.00 93.50 93 THR A O 1
ATOM 756 N N . ARG A 1 94 ? -9.107 3.377 -10.414 1.00 94.94 94 ARG A N 1
ATOM 757 C CA . ARG A 1 94 ? -10.462 3.120 -10.937 1.00 94.94 94 ARG A CA 1
ATOM 758 C C . ARG A 1 94 ? -11.596 3.540 -9.999 1.00 94.94 94 ARG A C 1
ATOM 760 O O . ARG A 1 94 ? -12.603 4.052 -10.474 1.00 94.94 94 ARG A O 1
ATOM 767 N N . GLU A 1 95 ? -11.445 3.329 -8.695 1.00 93.19 95 GLU A N 1
ATOM 768 C CA . GLU A 1 95 ? -12.509 3.614 -7.724 1.00 93.19 95 GLU A CA 1
ATOM 769 C C . GLU A 1 95 ? -12.633 5.111 -7.396 1.00 93.19 95 GLU A C 1
ATOM 771 O O . GLU A 1 95 ? -13.666 5.530 -6.887 1.00 93.19 95 GLU A O 1
ATOM 776 N N . GLN A 1 96 ? -11.611 5.930 -7.691 1.00 94.44 96 GLN A N 1
ATOM 777 C CA . GLN A 1 96 ? -11.609 7.378 -7.417 1.00 94.44 96 GLN A CA 1
ATOM 778 C C . GLN A 1 96 ? -12.002 7.719 -5.960 1.00 94.44 96 GLN A C 1
ATOM 780 O O . GLN A 1 96 ? -12.779 8.638 -5.699 1.00 94.44 96 GLN A O 1
ATOM 785 N N . VAL A 1 97 ? -11.469 6.962 -4.993 1.00 94.12 97 VAL A N 1
ATOM 786 C CA . VAL A 1 97 ? -11.766 7.110 -3.557 1.00 94.12 97 VAL A CA 1
ATOM 787 C C . VAL A 1 97 ? -10.539 7.509 -2.741 1.00 94.12 97 VAL A C 1
ATOM 789 O O . VAL A 1 97 ? -9.409 7.155 -3.063 1.00 94.12 97 VAL A O 1
ATOM 792 N N . MET A 1 98 ? -10.789 8.190 -1.621 1.00 91.75 98 MET A N 1
ATOM 793 C CA . MET A 1 98 ? -9.812 8.446 -0.563 1.00 91.75 98 MET A CA 1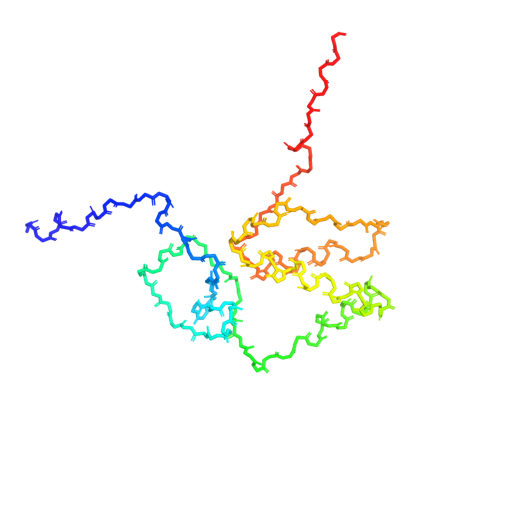
ATOM 794 C C . MET A 1 98 ? -10.304 7.812 0.741 1.00 91.75 98 MET A C 1
ATOM 796 O O . MET A 1 98 ? -11.427 8.070 1.180 1.00 91.75 98 MET A O 1
ATOM 800 N N . PHE A 1 99 ? -9.461 7.003 1.384 1.00 92.69 99 PHE A N 1
ATOM 801 C CA . PHE A 1 99 ? -9.782 6.382 2.669 1.00 92.69 99 PHE A CA 1
ATOM 802 C C . PHE A 1 99 ? -9.360 7.284 3.828 1.00 92.69 99 PHE A C 1
ATOM 804 O O . PHE A 1 99 ? -8.192 7.639 3.958 1.00 92.69 99 PHE A O 1
ATOM 811 N N . ILE A 1 100 ? -10.310 7.629 4.699 1.00 89.44 100 ILE A N 1
ATOM 812 C CA . ILE A 1 100 ? -10.063 8.479 5.866 1.00 89.44 100 ILE A CA 1
ATOM 813 C C . ILE A 1 100 ? -10.245 7.654 7.140 1.00 89.44 100 ILE A C 1
ATOM 815 O O . ILE A 1 100 ? -11.333 7.152 7.425 1.00 89.44 100 ILE A O 1
ATOM 819 N N . LEU A 1 101 ? -9.182 7.552 7.942 1.00 88.44 101 LEU A N 1
ATOM 820 C CA . LEU A 1 101 ? -9.236 6.930 9.264 1.00 88.44 101 LEU A CA 1
ATOM 821 C C . LEU A 1 101 ? -9.851 7.899 10.279 1.00 88.44 101 LEU A C 1
ATOM 823 O O . LEU A 1 101 ? -9.160 8.712 10.897 1.00 88.44 101 LEU A O 1
ATOM 827 N N . PHE A 1 102 ? -11.163 7.808 10.470 1.00 84.25 102 PHE A N 1
ATOM 828 C CA . PHE A 1 102 ? -11.886 8.649 11.419 1.00 84.25 102 PHE A CA 1
ATOM 829 C C . PHE A 1 102 ? -12.005 8.000 12.805 1.00 84.25 102 PHE A C 1
ATOM 831 O O . PHE A 1 102 ? -12.232 6.802 12.945 1.00 84.25 102 PHE A O 1
ATOM 838 N N . GLY A 1 103 ? -11.875 8.804 13.860 1.00 79.56 103 GLY A N 1
ATOM 839 C CA . GLY A 1 103 ? -12.165 8.383 15.229 1.00 79.56 103 GLY A CA 1
ATOM 840 C C . GLY A 1 103 ? -11.479 9.263 16.266 1.00 79.56 103 GLY A C 1
ATOM 841 O O . GLY A 1 103 ? -10.535 9.989 15.950 1.00 79.56 103 GLY A O 1
ATOM 842 N N . LYS A 1 104 ? -11.904 9.156 17.527 1.00 74.06 104 LYS A N 1
ATOM 843 C CA . LYS A 1 104 ? -11.301 9.905 18.642 1.00 74.06 104 LYS A CA 1
ATOM 844 C C . LYS A 1 104 ? -9.799 9.593 18.777 1.00 74.06 104 LYS A C 1
ATOM 846 O O . LYS A 1 104 ? -9.325 8.548 18.321 1.00 74.06 104 LYS A O 1
ATOM 851 N N . GLY A 1 105 ? -9.026 10.543 19.304 1.00 75.06 105 GLY A N 1
ATOM 852 C CA . GLY A 1 105 ? -7.577 10.386 19.483 1.00 75.06 105 GLY A CA 1
ATOM 853 C C . GLY A 1 105 ? -7.224 9.196 20.384 1.00 75.06 105 GLY A C 1
ATOM 854 O O . GLY A 1 105 ? -8.052 8.767 21.179 1.00 75.06 105 GLY A O 1
ATOM 855 N N . ARG A 1 106 ? -5.983 8.695 20.268 1.00 71.75 106 ARG A N 1
ATOM 856 C CA . ARG A 1 106 ? -5.414 7.615 21.105 1.00 71.75 106 ARG A CA 1
ATOM 857 C C . ARG A 1 106 ? -6.019 6.207 20.907 1.00 71.75 106 ARG A C 1
ATOM 859 O O . ARG A 1 106 ? -6.026 5.408 21.831 1.00 71.75 106 ARG A O 1
ATOM 866 N N . ASN A 1 107 ? -6.425 5.887 19.673 1.00 79.06 107 ASN A N 1
ATOM 867 C CA . ASN A 1 107 ? -6.952 4.565 19.277 1.00 79.06 107 ASN A CA 1
ATOM 868 C C . ASN A 1 107 ? -6.030 3.816 18.285 1.00 79.06 107 ASN A C 1
ATOM 870 O O . ASN A 1 107 ? -6.514 3.144 17.386 1.00 79.06 107 ASN A O 1
ATOM 874 N N . GLY A 1 108 ? -4.712 4.033 18.333 1.00 83.81 108 GLY A N 1
ATOM 875 C CA . GLY A 1 108 ? -3.759 3.307 17.474 1.00 83.81 108 GLY A CA 1
ATOM 876 C C . GLY A 1 108 ? -3.702 3.715 15.991 1.00 83.81 108 GLY A C 1
ATOM 877 O O . GLY A 1 108 ? -2.904 3.154 15.255 1.00 83.81 108 GLY A O 1
ATOM 878 N N . LYS A 1 109 ? -4.470 4.721 15.543 1.00 88.38 109 LYS A N 1
ATOM 879 C CA . LYS A 1 109 ? -4.451 5.198 14.140 1.00 88.38 109 LYS A CA 1
ATOM 880 C C . LYS A 1 109 ? -3.063 5.613 13.639 1.00 88.38 109 LYS A C 1
ATOM 882 O O . LYS A 1 109 ? -2.707 5.252 12.527 1.00 88.38 109 LYS A O 1
ATOM 887 N N . SER A 1 110 ? -2.306 6.365 14.442 1.00 89.94 110 SER A N 1
ATOM 888 C CA . SER A 1 110 ? -0.955 6.795 14.056 1.00 89.94 110 SER A CA 1
ATOM 889 C C . SER A 1 110 ? -0.035 5.593 13.881 1.00 89.94 110 SER A C 1
ATOM 891 O O . SER A 1 110 ? 0.537 5.442 12.816 1.00 89.94 110 SER A O 1
ATOM 893 N N . ILE A 1 111 ? -0.027 4.673 14.853 1.00 93.00 111 ILE A N 1
ATOM 894 C CA . ILE A 1 111 ? 0.752 3.429 14.777 1.00 93.00 111 ILE A CA 1
ATOM 895 C C . ILE A 1 111 ? 0.357 2.598 13.554 1.00 93.00 111 ILE A C 1
ATOM 897 O O . ILE A 1 111 ? 1.226 2.082 12.863 1.00 93.00 111 ILE A O 1
ATOM 901 N N . PHE A 1 112 ? -0.940 2.501 13.247 1.00 93.75 112 PHE A N 1
ATOM 902 C CA . PHE A 1 112 ? -1.419 1.807 12.052 1.00 93.75 112 PHE A CA 1
ATOM 903 C C . PHE A 1 112 ? -0.840 2.426 10.772 1.00 93.75 112 PHE A C 1
ATOM 905 O O . PHE A 1 112 ? -0.281 1.705 9.952 1.00 93.75 112 PHE A O 1
ATOM 912 N N . VAL A 1 113 ? -0.941 3.749 10.605 1.00 92.62 113 VAL A N 1
ATOM 913 C CA . VAL A 1 113 ? -0.435 4.445 9.408 1.00 92.62 113 VAL A CA 1
ATOM 914 C C . VAL A 1 113 ? 1.089 4.379 9.329 1.00 92.62 113 VAL A C 1
ATOM 916 O O . VAL A 1 113 ? 1.616 4.093 8.263 1.00 92.62 113 VAL A O 1
ATOM 919 N N . GLU A 1 114 ? 1.785 4.594 10.443 1.00 93.94 114 GLU A N 1
ATOM 920 C CA . GLU A 1 114 ? 3.248 4.528 10.534 1.00 93.94 114 GLU A CA 1
ATOM 921 C C . GLU A 1 114 ? 3.766 3.126 10.200 1.00 93.94 114 GLU A C 1
ATOM 923 O O . GLU A 1 114 ? 4.700 2.999 9.419 1.00 93.94 114 GLU A O 1
ATOM 928 N N . THR A 1 115 ? 3.119 2.069 10.703 1.00 95.31 115 THR A N 1
ATOM 929 C CA . THR A 1 115 ? 3.502 0.680 10.391 1.00 95.31 115 THR A CA 1
ATOM 930 C C . THR A 1 115 ? 3.365 0.385 8.899 1.00 95.31 115 THR A C 1
ATOM 932 O O . THR A 1 115 ? 4.253 -0.215 8.300 1.00 95.31 115 THR A O 1
ATOM 935 N N . ILE A 1 116 ? 2.260 0.811 8.279 1.00 95.38 116 ILE A N 1
ATOM 936 C CA . ILE A 1 116 ? 2.048 0.618 6.840 1.00 95.38 116 ILE A CA 1
ATOM 937 C C . ILE A 1 116 ? 3.031 1.454 6.018 1.00 95.38 116 ILE A C 1
ATOM 939 O O . ILE A 1 116 ? 3.556 0.954 5.028 1.00 95.38 116 ILE A O 1
ATOM 943 N N . ALA A 1 117 ? 3.301 2.696 6.423 1.00 95.00 117 ALA A N 1
ATOM 944 C CA . ALA A 1 117 ? 4.282 3.547 5.759 1.00 95.00 117 ALA A CA 1
ATOM 945 C C . ALA A 1 117 ? 5.683 2.920 5.798 1.00 95.00 117 ALA A C 1
ATOM 947 O O . ALA A 1 117 ? 6.336 2.814 4.765 1.00 95.00 117 ALA A O 1
ATOM 948 N N . GLU A 1 118 ? 6.092 2.403 6.958 1.00 95.44 118 GLU A N 1
ATOM 949 C CA . GLU A 1 118 ? 7.376 1.720 7.125 1.00 95.44 118 GLU A CA 1
ATOM 950 C C . GLU A 1 118 ? 7.484 0.476 6.237 1.00 95.44 118 GLU A C 1
ATOM 952 O O . GLU A 1 118 ? 8.516 0.258 5.613 1.00 95.44 118 GLU A O 1
ATOM 957 N N . ILE A 1 119 ? 6.412 -0.319 6.124 1.00 95.06 119 ILE A N 1
ATOM 958 C CA . ILE A 1 119 ? 6.355 -1.475 5.214 1.00 95.06 119 ILE A CA 1
ATOM 959 C C . ILE A 1 119 ? 6.508 -1.029 3.756 1.00 95.06 119 ILE A C 1
ATOM 961 O O . ILE A 1 119 ? 7.234 -1.659 2.986 1.00 95.06 119 ILE A O 1
ATOM 965 N N . LEU A 1 120 ? 5.815 0.044 3.373 1.00 95.38 120 LEU A N 1
ATOM 966 C CA . LEU A 1 120 ? 5.748 0.518 1.994 1.00 95.38 120 LEU A CA 1
ATOM 967 C C . LEU A 1 120 ? 6.977 1.297 1.536 1.00 95.38 120 LEU A C 1
ATOM 969 O O . LEU A 1 120 ? 7.147 1.448 0.330 1.00 95.38 120 LEU A O 1
ATOM 973 N N . GLY A 1 121 ? 7.839 1.749 2.446 1.00 95.50 121 GLY A N 1
ATOM 974 C CA . GLY A 1 121 ? 9.061 2.466 2.087 1.00 95.50 121 GLY A CA 1
ATOM 975 C C . GLY A 1 121 ? 8.762 3.651 1.169 1.00 95.50 121 GLY A C 1
ATOM 976 O O . GLY A 1 121 ? 7.939 4.509 1.508 1.00 95.50 121 GLY A O 1
ATOM 977 N N . ASP A 1 122 ? 9.382 3.650 -0.013 1.00 95.38 122 ASP A N 1
ATOM 978 C CA . ASP A 1 122 ? 9.295 4.729 -1.007 1.00 95.38 122 ASP A CA 1
ATOM 979 C C . ASP A 1 122 ? 7.866 4.984 -1.510 1.00 95.38 122 ASP A C 1
ATOM 981 O O . ASP A 1 122 ? 7.538 6.103 -1.907 1.00 95.38 122 ASP A O 1
ATOM 985 N N . TYR A 1 123 ? 6.992 3.974 -1.437 1.00 95.12 123 TYR A N 1
ATOM 986 C CA . TYR A 1 123 ? 5.579 4.096 -1.807 1.00 95.12 123 TYR A CA 1
ATOM 987 C C . TYR A 1 123 ? 4.754 4.925 -0.815 1.00 95.12 123 TYR A C 1
ATOM 989 O O . TYR A 1 123 ? 3.599 5.265 -1.087 1.00 95.12 123 TYR A O 1
ATOM 997 N N . SER A 1 124 ? 5.310 5.264 0.349 1.00 93.38 124 SER A N 1
ATOM 998 C CA . SER A 1 124 ? 4.628 6.050 1.372 1.00 93.38 124 SER A CA 1
ATOM 999 C C . SER A 1 124 ? 5.122 7.495 1.405 1.00 93.38 124 SER A C 1
ATOM 1001 O O . SER A 1 124 ? 6.313 7.781 1.350 1.00 93.38 124 SER A O 1
ATOM 1003 N N . ASN A 1 125 ? 4.187 8.439 1.523 1.00 89.44 125 ASN A N 1
ATOM 1004 C CA . ASN A 1 125 ? 4.497 9.860 1.650 1.00 89.44 125 ASN A CA 1
ATOM 1005 C C . ASN A 1 125 ? 3.625 10.503 2.729 1.00 89.44 125 ASN A C 1
ATOM 1007 O O . ASN A 1 125 ? 2.440 10.193 2.861 1.00 89.44 125 ASN A O 1
ATOM 1011 N N . ASN A 1 126 ? 4.206 11.432 3.492 1.00 84.00 126 ASN A N 1
ATOM 1012 C CA . ASN A 1 126 ? 3.488 12.184 4.515 1.00 84.00 126 ASN A CA 1
ATOM 1013 C C . ASN A 1 126 ? 3.143 13.586 4.000 1.00 84.00 126 ASN A C 1
ATOM 1015 O O . ASN A 1 126 ? 4.012 14.333 3.551 1.00 84.00 126 ASN A O 1
ATOM 1019 N N . MET A 1 127 ? 1.870 13.959 4.101 1.00 81.88 127 MET A N 1
ATOM 1020 C CA . MET A 1 127 ? 1.379 15.275 3.716 1.00 81.88 127 MET A CA 1
ATOM 1021 C C . MET A 1 127 ? 0.568 15.883 4.856 1.00 81.88 127 MET A C 1
ATOM 1023 O O . MET A 1 127 ? -0.341 15.265 5.410 1.00 81.88 127 MET A O 1
ATOM 1027 N N . GLN A 1 128 ? 0.850 17.146 5.173 1.00 78.44 128 GLN A N 1
ATOM 1028 C CA . GLN A 1 128 ? 0.013 17.899 6.100 1.00 78.44 128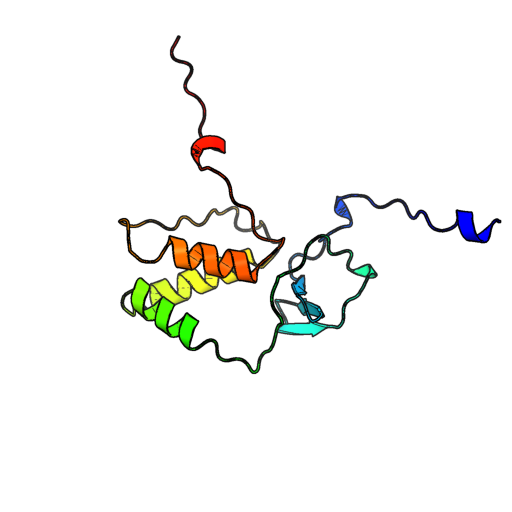 GLN A CA 1
ATOM 1029 C C . GLN A 1 128 ? -1.356 18.147 5.464 1.00 78.44 128 GLN A C 1
ATOM 1031 O O . GLN A 1 128 ? -1.434 18.669 4.355 1.00 78.44 128 GLN A O 1
ATOM 1036 N N . ALA A 1 129 ? -2.442 17.869 6.191 1.00 74.62 129 ALA A N 1
ATOM 1037 C CA . ALA A 1 129 ? -3.806 18.108 5.704 1.00 74.62 129 ALA A CA 1
ATOM 1038 C C . ALA A 1 129 ? -4.018 19.549 5.201 1.00 74.62 129 ALA A C 1
ATOM 1040 O O . ALA A 1 129 ? -4.743 19.779 4.237 1.00 74.62 129 ALA A O 1
ATOM 1041 N N . LYS A 1 130 ? -3.316 20.518 5.806 1.00 77.94 130 LYS A N 1
ATOM 1042 C CA . LYS A 1 130 ? -3.321 21.928 5.403 1.00 77.94 130 LYS A CA 1
ATOM 1043 C C . LYS A 1 130 ? -2.911 22.149 3.940 1.00 77.94 130 LYS A C 1
ATOM 1045 O O . LYS A 1 130 ? -3.373 23.118 3.352 1.00 77.94 130 LYS A O 1
ATOM 1050 N N . SER A 1 131 ? -2.109 21.265 3.344 1.00 80.00 131 SER A N 1
ATOM 1051 C CA . SER A 1 131 ? -1.736 21.328 1.924 1.00 80.00 131 SER A CA 1
ATOM 1052 C C . SER A 1 131 ? -2.923 21.113 0.981 1.00 80.00 131 SER A C 1
ATOM 1054 O O . SER A 1 131 ? -2.893 21.598 -0.144 1.00 80.00 131 SER A O 1
ATOM 1056 N N . LEU A 1 132 ? -3.977 20.428 1.438 1.00 77.62 132 LEU A N 1
ATOM 1057 C CA . LEU A 1 132 ? -5.219 20.222 0.683 1.00 77.62 132 LEU A CA 1
ATOM 1058 C C . LEU A 1 132 ? -6.286 21.281 0.996 1.00 77.62 132 LEU A C 1
ATOM 1060 O O . LEU A 1 132 ? -7.320 21.339 0.333 1.00 77.62 132 LEU A O 1
ATOM 1064 N N . MET A 1 133 ? -6.073 22.106 2.026 1.00 82.25 133 MET A N 1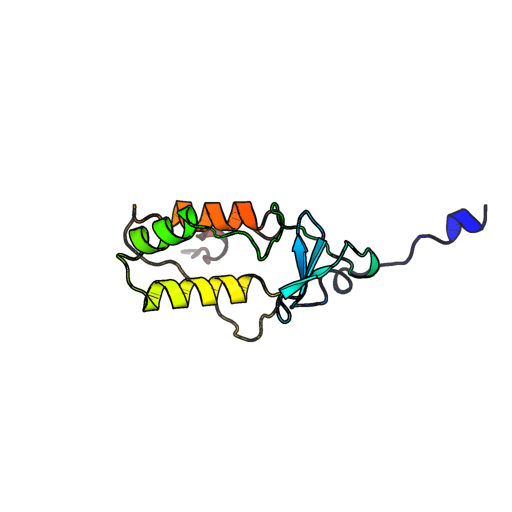
ATOM 1065 C CA . MET A 1 133 ? -7.050 23.094 2.469 1.00 82.25 133 MET A CA 1
ATOM 1066 C C . MET A 1 133 ? -6.849 24.416 1.731 1.00 82.25 133 MET A C 1
ATOM 1068 O O . MET A 1 133 ? -5.776 25.017 1.769 1.00 82.25 133 MET A O 1
ATOM 1072 N N . VAL A 1 134 ? -7.920 24.919 1.119 1.00 75.19 134 VAL A N 1
ATOM 1073 C CA . VAL A 1 134 ? -7.930 26.256 0.521 1.00 75.19 134 VAL A CA 1
ATOM 1074 C C . VAL A 1 134 ? -7.759 27.299 1.626 1.00 75.19 134 VAL A C 1
ATOM 1076 O O . VAL A 1 134 ? -8.535 27.346 2.584 1.00 75.19 134 VAL A O 1
ATOM 1079 N N . LYS A 1 135 ? -6.748 28.164 1.489 1.00 64.44 135 LYS A N 1
ATOM 1080 C CA . LYS A 1 135 ? -6.627 29.375 2.305 1.00 64.44 135 LYS A CA 1
ATOM 1081 C C . LYS A 1 135 ? -7.809 30.282 1.968 1.00 64.44 135 LYS A C 1
ATOM 1083 O O . LYS A 1 135 ? -7.903 30.787 0.853 1.00 64.44 135 LYS A O 1
ATOM 1088 N N . LYS A 1 136 ? -8.712 30.483 2.924 1.00 57.97 136 LYS A N 1
ATOM 1089 C CA . LYS A 1 136 ? -9.737 31.518 2.813 1.00 57.97 136 LYS A CA 1
ATOM 1090 C C . LYS A 1 136 ? -9.022 32.869 2.934 1.00 57.97 136 LYS A C 1
ATOM 1092 O O . LYS A 1 136 ? -8.475 33.170 3.991 1.00 57.97 136 LYS A O 1
ATOM 1097 N N . ASN A 1 137 ? -8.933 33.618 1.837 1.00 60.59 137 ASN A N 1
ATOM 1098 C CA . ASN A 1 137 ? -8.541 35.022 1.893 1.00 60.59 137 ASN A CA 1
ATOM 1099 C C . ASN A 1 137 ? -9.779 35.792 2.349 1.00 60.59 137 ASN A C 1
ATOM 1101 O O . ASN A 1 137 ? -10.694 36.006 1.555 1.00 60.59 137 ASN A O 1
ATOM 1105 N N . ASP A 1 138 ? -9.834 36.132 3.633 1.00 52.12 138 ASP A N 1
ATOM 1106 C CA . ASP A 1 138 ? -10.786 37.126 4.111 1.00 52.12 138 ASP A CA 1
ATOM 1107 C C . ASP A 1 138 ? -10.252 38.498 3.655 1.00 52.12 138 ASP A C 1
ATOM 1109 O O . ASP A 1 138 ? -9.152 38.895 4.048 1.00 52.12 138 ASP A O 1
ATOM 1113 N N . ASN A 1 139 ? -10.985 39.138 2.736 1.00 42.03 139 ASN A N 1
ATOM 1114 C CA . ASN A 1 139 ? -10.749 40.519 2.293 1.00 42.03 139 ASN A CA 1
ATOM 1115 C C . ASN A 1 139 ? -11.144 41.517 3.382 1.00 42.03 139 ASN A C 1
ATOM 1117 O O . ASN A 1 139 ? -12.197 41.287 4.022 1.00 42.03 139 ASN A O 1
#

Solvent-accessible surface area (backbone atoms only — not comparable to full-atom values): 8848 Å² total; per-residue (Å²): 117,75,77,76,72,70,76,74,78,87,78,58,79,81,61,39,60,67,52,37,50,56,41,45,30,67,73,20,32,31,35,72,84,81,67,47,80,39,73,74,56,80,90,59,32,68,85,54,42,21,66,37,71,84,61,94,86,65,76,65,58,70,59,55,52,50,50,34,62,62,50,75,61,41,62,69,60,52,52,50,51,52,50,53,50,58,49,69,65,33,65,68,64,87,82,77,76,83,90,76,94,80,74,75,85,94,54,56,61,66,60,54,52,52,53,51,33,55,44,31,31,66,76,42,84,90,74,64,71,67,80,78,50,81,81,80,79,82,129

Radius of gyration: 19.4 Å; Cα contacts (8 Å, |Δi|>4): 113; chains: 1; bounding box: 50×59×52 Å

Secondary structure (DSSP, 8-state):
-TTGGG------GGGTT--TTEEEETTEEEETTT--EE---GGG--S---SS---TT---HHHHHHHHHHTTT-HHHHHHHHHHHHHHTS---TT-------S-SSSSHHHHHHHHHHHHGGG-----GGGGS------

Organism: Staphylococcus lugdunensis (NCBI:txid28035)